Protein AF-A0A969IEX9-F1 (afdb_monomer_lite)

Secondary structure (DSSP, 8-state):
-HHHHHTS---SS---SSSSHHHHHHHHHHSS-GGGSSGGGSS---SSGGGGG-B--TTS--HHHHHHHTT------S---SBSSGGG-HHHHT-

Radius of gyration: 14.8 Å; chains: 1; bounding box: 37×26×37 Å

Sequence (95 aa):
MDKLASQGIKFVNAYSAGPLCTPTRTGFMTGRYPARTPVGLIEPLTGTNKDSTFGLTVEYPSIATLMKTAGYETALIGKWHLGLQPQHSPTKKWF

pLDDT: mean 89.43, std 8.08, range [66.38, 98.38]

Structure (mmCIF, N/CA/C/O backbone):
data_AF-A0A969IEX9-F1
#
_entry.id   AF-A0A969IEX9-F1
#
loop_
_atom_site.group_PDB
_atom_site.id
_atom_site.type_symbol
_atom_site.label_atom_id
_atom_site.label_alt_id
_atom_site.label_comp_id
_atom_site.label_asym_id
_atom_site.lab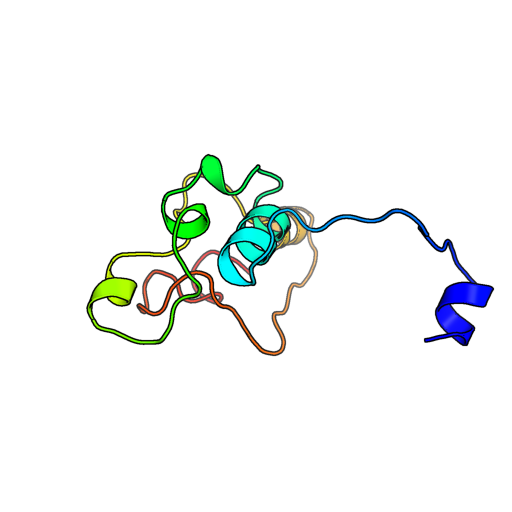el_entity_id
_atom_site.label_seq_id
_atom_site.pdbx_PDB_ins_code
_atom_site.Cartn_x
_atom_site.Cartn_y
_atom_site.Cartn_z
_atom_site.occupancy
_atom_site.B_iso_or_equiv
_atom_site.auth_seq_id
_atom_site.auth_comp_id
_atom_site.auth_asym_id
_atom_site.auth_atom_id
_atom_site.pdbx_PDB_model_num
ATOM 1 N N . MET A 1 1 ? -6.866 13.048 13.211 1.00 93.69 1 MET A N 1
ATOM 2 C CA . MET A 1 1 ? -6.647 11.600 13.409 1.00 93.69 1 MET A CA 1
ATOM 3 C C . MET A 1 1 ? -7.452 11.088 14.601 1.00 93.69 1 MET A C 1
ATOM 5 O O . MET A 1 1 ? -8.172 10.114 14.444 1.00 93.69 1 MET A O 1
ATOM 9 N N . ASP A 1 2 ? -7.446 11.791 15.736 1.00 97.00 2 ASP A N 1
ATOM 10 C CA . ASP A 1 2 ? -8.153 11.359 16.958 1.00 97.00 2 ASP A CA 1
ATOM 11 C C . ASP A 1 2 ? -9.666 11.184 16.792 1.00 97.00 2 ASP A C 1
ATOM 13 O O . ASP A 1 2 ? -10.208 10.177 17.231 1.00 97.00 2 ASP A O 1
ATOM 17 N N . LYS A 1 3 ? -10.340 12.091 16.069 1.00 98.12 3 LYS A N 1
ATOM 18 C CA . LYS A 1 3 ? -11.772 11.950 15.747 1.00 98.12 3 LYS A CA 1
ATOM 19 C C . LYS A 1 3 ? -12.090 10.660 14.974 1.00 98.12 3 LYS A C 1
ATOM 21 O O . LYS A 1 3 ? -13.119 10.044 15.215 1.00 98.12 3 LYS A O 1
ATOM 26 N N . LEU A 1 4 ? -11.211 10.242 14.057 1.00 97.56 4 LEU A N 1
ATOM 27 C CA . LEU A 1 4 ? -11.383 8.986 13.318 1.00 97.56 4 LEU A CA 1
ATOM 28 C C . LEU A 1 4 ? -11.185 7.785 14.252 1.00 97.56 4 LEU A C 1
ATOM 30 O O . LEU A 1 4 ? -11.961 6.837 14.205 1.00 97.56 4 LEU A O 1
ATOM 34 N N . ALA A 1 5 ? -10.185 7.849 15.137 1.00 97.44 5 ALA A N 1
ATOM 35 C CA . ALA A 1 5 ? -9.932 6.801 16.121 1.00 97.44 5 ALA A CA 1
ATOM 36 C C . ALA A 1 5 ? -11.070 6.664 17.149 1.00 97.44 5 ALA A C 1
ATOM 38 O O . ALA A 1 5 ? -11.392 5.546 17.538 1.00 97.44 5 ALA A O 1
ATOM 39 N N . SER A 1 6 ? -11.700 7.769 17.566 1.00 97.94 6 SER A N 1
ATOM 40 C CA . SER A 1 6 ? -12.814 7.750 18.526 1.00 97.94 6 SER A CA 1
ATOM 41 C C . SER A 1 6 ? -14.134 7.254 17.928 1.00 97.94 6 SER A C 1
ATOM 43 O O . SER A 1 6 ? -15.048 6.923 18.672 1.00 97.94 6 SER A O 1
ATOM 45 N N . GLN A 1 7 ? -14.256 7.246 16.598 1.00 98.38 7 GLN A N 1
ATOM 46 C CA . GLN A 1 7 ? -15.456 6.819 15.866 1.00 98.38 7 GLN A CA 1
ATOM 47 C C . GLN A 1 7 ? -15.275 5.464 15.162 1.00 98.38 7 GLN A C 1
ATOM 49 O O . GLN A 1 7 ? -16.158 5.037 14.424 1.00 98.38 7 GLN A O 1
ATOM 54 N N . GLY A 1 8 ? -14.137 4.794 15.361 1.00 96.81 8 GLY A N 1
ATOM 55 C CA . GLY A 1 8 ? -13.789 3.556 14.671 1.00 96.81 8 GLY A CA 1
ATOM 56 C C . GLY A 1 8 ? -13.047 2.572 15.568 1.00 96.81 8 GLY A C 1
ATOM 57 O O . GLY A 1 8 ? -13.232 2.538 16.782 1.00 96.81 8 GLY A O 1
ATOM 58 N N . ILE A 1 9 ? -12.194 1.755 14.951 1.00 97.44 9 ILE A N 1
ATOM 59 C CA . ILE A 1 9 ? -11.387 0.745 15.640 1.00 97.44 9 ILE A CA 1
ATOM 60 C C . ILE A 1 9 ? -9.913 1.138 15.549 1.00 97.44 9 ILE A C 1
ATOM 62 O O . ILE A 1 9 ? -9.398 1.416 14.466 1.00 97.44 9 ILE A O 1
ATOM 66 N N . LYS A 1 10 ? -9.219 1.123 16.692 1.00 97.12 10 LYS A N 1
ATOM 67 C CA . LYS A 1 10 ? -7.774 1.356 16.780 1.00 97.12 10 LYS A CA 1
ATOM 68 C C . LYS A 1 10 ? -7.044 0.044 17.048 1.00 97.12 10 LYS A C 1
ATOM 70 O O . LYS A 1 10 ? -7.199 -0.547 18.113 1.00 97.12 10 LYS A O 1
ATOM 75 N N . PHE A 1 11 ? -6.179 -0.354 16.123 1.00 97.69 11 PHE A N 1
ATOM 76 C CA . PHE A 1 11 ? -5.234 -1.446 16.338 1.00 97.69 11 PHE A CA 1
ATOM 77 C C . PHE A 1 11 ? -3.964 -0.888 16.981 1.00 97.69 11 PHE A C 1
ATOM 79 O O . PHE A 1 11 ? -3.237 -0.121 16.359 1.00 97.69 11 PHE A O 1
ATOM 86 N N . VAL A 1 12 ? -3.708 -1.253 18.239 1.00 97.12 12 VAL A N 1
ATOM 87 C CA . VAL A 1 12 ? -2.484 -0.848 18.960 1.00 97.12 12 VAL A CA 1
ATOM 88 C C . VAL A 1 12 ? -1.274 -1.710 18.597 1.00 97.12 12 VAL A C 1
ATOM 90 O O . VAL A 1 12 ? -0.142 -1.275 18.762 1.00 97.12 12 VAL A O 1
ATOM 93 N N . ASN A 1 13 ? -1.526 -2.898 18.044 1.00 98.00 13 ASN A N 1
ATOM 94 C CA . ASN A 1 13 ? -0.520 -3.803 17.503 1.00 98.00 13 ASN A CA 1
ATOM 95 C C . ASN A 1 13 ? -0.800 -3.993 16.007 1.00 98.00 13 ASN A C 1
ATOM 97 O O . ASN A 1 13 ? -1.575 -4.868 15.622 1.00 98.00 13 ASN A O 1
ATOM 101 N N . ALA A 1 14 ? -0.214 -3.136 15.172 1.00 96.94 14 ALA A N 1
ATOM 102 C CA . ALA A 1 14 ? -0.335 -3.188 13.718 1.00 96.94 14 ALA A CA 1
ATOM 103 C C . ALA A 1 14 ? 1.060 -3.110 13.089 1.00 96.94 14 ALA A C 1
ATOM 105 O O . ALA A 1 14 ? 1.830 -2.201 13.394 1.00 96.94 14 ALA A O 1
ATOM 106 N N . TYR A 1 15 ? 1.379 -4.063 12.217 1.00 97.19 15 TYR A N 1
ATOM 107 C CA . TYR A 1 15 ? 2.716 -4.228 11.648 1.00 97.19 15 TYR A CA 1
ATOM 108 C C . TYR A 1 15 ? 2.680 -4.043 10.133 1.00 97.19 15 TYR A C 1
ATOM 110 O O . TYR A 1 15 ? 1.768 -4.522 9.457 1.00 97.19 15 TYR A O 1
ATOM 118 N N . SER A 1 16 ? 3.683 -3.356 9.588 1.00 96.69 16 SER A N 1
ATOM 119 C CA . SER A 1 16 ? 3.906 -3.297 8.145 1.00 96.69 16 SER A CA 1
ATOM 120 C C . SER A 1 16 ? 4.449 -4.627 7.620 1.00 96.69 16 SER A C 1
ATOM 122 O O . SER A 1 16 ? 5.032 -5.422 8.354 1.00 96.69 16 SER A O 1
ATOM 124 N N . ALA A 1 17 ? 4.306 -4.860 6.313 1.00 95.00 17 ALA A N 1
ATOM 125 C CA . ALA A 1 17 ? 4.825 -6.071 5.676 1.00 95.00 17 ALA A CA 1
ATOM 126 C C . ALA A 1 17 ? 6.369 -6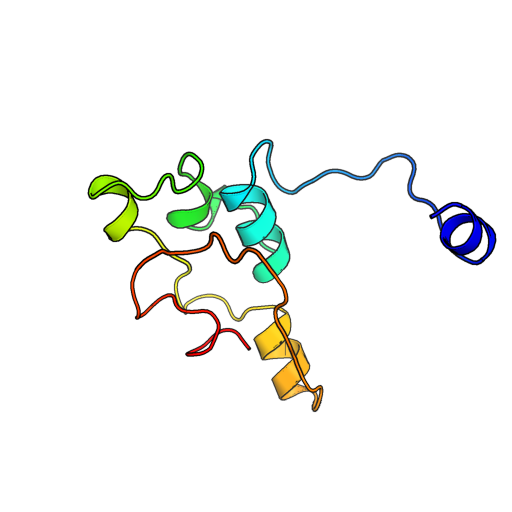.131 5.627 1.00 95.00 17 ALA A C 1
ATOM 128 O O . ALA A 1 17 ? 6.930 -7.188 5.347 1.00 95.00 17 ALA A O 1
ATOM 129 N N . GLY A 1 18 ? 7.059 -5.014 5.877 1.00 92.25 18 GLY A N 1
ATOM 130 C CA . GLY A 1 18 ? 8.514 -4.952 5.994 1.00 92.25 18 GLY A CA 1
ATOM 131 C C . GLY A 1 18 ? 8.995 -3.654 6.657 1.00 92.25 18 GLY A C 1
ATOM 132 O O . GLY A 1 18 ? 8.192 -2.748 6.890 1.00 92.25 18 GLY A O 1
ATOM 133 N N . PRO A 1 19 ? 10.302 -3.531 6.944 1.00 91.81 19 PRO A N 1
ATOM 134 C CA . PRO A 1 19 ? 10.867 -2.363 7.628 1.00 91.81 19 PRO A CA 1
ATOM 135 C C . PRO A 1 19 ? 11.055 -1.141 6.711 1.00 91.81 19 PRO A C 1
ATOM 137 O O . PRO A 1 19 ? 11.415 -0.067 7.179 1.00 91.81 19 PRO A O 1
ATOM 140 N N . LEU A 1 20 ? 10.824 -1.293 5.401 1.00 92.44 20 LEU A N 1
ATOM 141 C CA . LEU A 1 20 ? 11.105 -0.280 4.382 1.00 92.44 20 LEU A CA 1
ATOM 142 C C . LEU A 1 20 ? 9.895 -0.040 3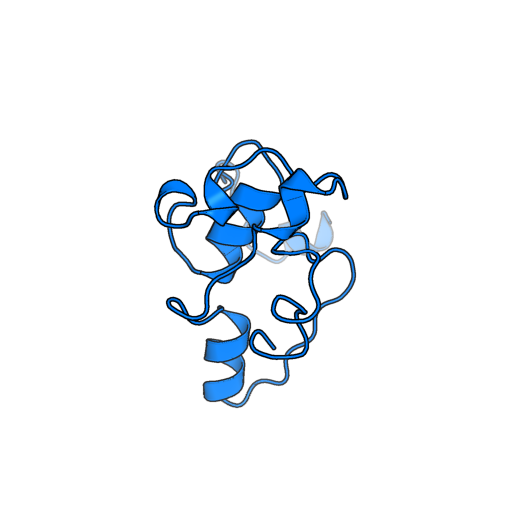.469 1.00 92.44 20 LEU A C 1
ATOM 144 O O . LEU A 1 20 ? 8.941 -0.823 3.416 1.00 92.44 20 LEU A O 1
ATOM 148 N N . CYS A 1 21 ? 9.919 1.074 2.739 1.00 91.88 21 CYS A N 1
ATOM 149 C CA . CYS A 1 21 ? 8.766 1.554 1.976 1.00 91.88 21 CYS A CA 1
ATOM 150 C C . CYS A 1 21 ? 8.405 0.667 0.773 1.00 91.88 21 CYS A C 1
ATOM 152 O O . CYS A 1 21 ? 7.243 0.278 0.664 1.00 91.88 21 CYS A O 1
ATOM 154 N N . THR A 1 22 ? 9.355 0.318 -0.101 1.00 92.88 22 THR A N 1
ATOM 155 C CA . THR A 1 22 ? 9.115 -0.587 -1.243 1.00 92.88 22 THR A CA 1
ATOM 156 C C . THR A 1 22 ? 8.581 -1.962 -0.812 1.00 92.88 22 THR A C 1
ATOM 158 O O . THR A 1 22 ? 7.521 -2.347 -1.319 1.00 92.88 22 THR A O 1
ATOM 161 N N . PRO A 1 23 ? 9.187 -2.688 0.154 1.00 93.38 23 PRO A N 1
ATOM 162 C CA . PRO A 1 23 ? 8.624 -3.960 0.608 1.00 93.38 23 PRO A CA 1
ATOM 163 C C . PRO A 1 23 ? 7.241 -3.792 1.244 1.00 93.38 23 PRO A C 1
ATOM 165 O O . PRO A 1 23 ? 6.324 -4.537 0.906 1.00 93.38 23 PRO A O 1
ATOM 168 N N . THR A 1 24 ? 7.031 -2.770 2.080 1.00 95.06 24 THR A N 1
ATOM 169 C CA . THR A 1 24 ? 5.712 -2.517 2.690 1.00 95.06 24 THR A CA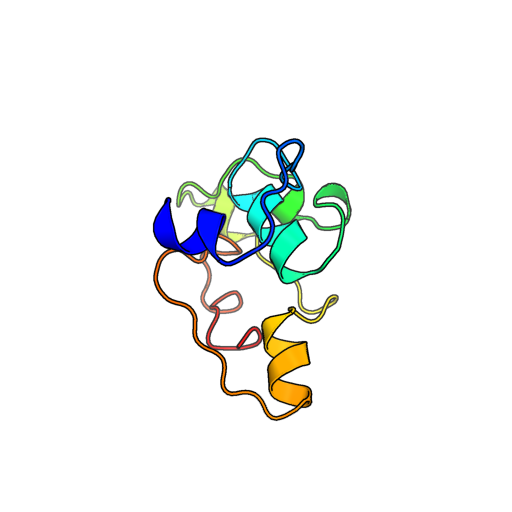 1
ATOM 170 C C . THR A 1 24 ? 4.626 -2.290 1.641 1.00 95.06 24 THR A C 1
ATOM 172 O O . THR A 1 24 ? 3.552 -2.886 1.717 1.00 95.06 24 THR A O 1
ATOM 175 N N . ARG A 1 25 ? 4.905 -1.462 0.630 1.00 94.56 25 ARG A N 1
ATOM 176 C CA . ARG A 1 25 ? 3.963 -1.166 -0.460 1.00 94.56 25 ARG A CA 1
ATOM 177 C C . ARG A 1 25 ? 3.703 -2.385 -1.332 1.00 94.56 25 ARG A C 1
ATOM 179 O O . ARG A 1 25 ? 2.570 -2.592 -1.747 1.00 94.56 25 ARG A O 1
ATOM 186 N N . THR A 1 26 ? 4.723 -3.206 -1.561 1.00 93.88 26 THR A N 1
ATOM 187 C CA . THR A 1 26 ? 4.590 -4.460 -2.308 1.00 93.88 26 THR A CA 1
ATOM 188 C C . THR A 1 26 ? 3.624 -5.393 -1.591 1.00 93.88 26 THR A C 1
ATOM 190 O O . THR A 1 26 ? 2.689 -5.905 -2.208 1.00 93.88 26 THR A O 1
ATOM 193 N N . GLY A 1 27 ? 3.801 -5.557 -0.276 1.00 94.62 27 GLY A N 1
ATOM 194 C CA . GLY A 1 27 ? 2.918 -6.402 0.518 1.00 94.62 27 GLY A CA 1
ATOM 195 C C . GLY A 1 27 ? 1.493 -5.866 0.599 1.00 94.62 27 GLY A C 1
ATOM 196 O O . GLY A 1 27 ? 0.551 -6.631 0.419 1.00 94.62 27 GLY A O 1
ATOM 197 N N . PHE A 1 28 ? 1.324 -4.552 0.758 1.00 95.44 28 PHE A N 1
ATOM 198 C CA . PHE A 1 28 ? 0.003 -3.921 0.736 1.00 95.44 28 PHE A CA 1
ATOM 199 C C . PHE A 1 28 ? -0.710 -4.097 -0.612 1.00 95.44 28 PHE A C 1
ATOM 201 O O . PHE A 1 28 ? -1.871 -4.491 -0.645 1.00 95.44 28 PHE A O 1
ATOM 208 N N . MET A 1 29 ? -0.017 -3.843 -1.727 1.00 94.38 29 MET A N 1
ATOM 209 C CA . MET A 1 29 ? -0.641 -3.900 -3.049 1.00 94.38 29 MET A CA 1
ATOM 210 C C . MET A 1 29 ? -0.992 -5.322 -3.473 1.00 94.38 29 MET A C 1
ATOM 212 O O . MET A 1 29 ? -1.978 -5.489 -4.175 1.00 94.38 29 MET A O 1
ATOM 216 N N . THR A 1 30 ? -0.220 -6.332 -3.070 1.00 93.75 30 THR A N 1
ATOM 217 C CA . THR A 1 30 ? -0.400 -7.721 -3.540 1.00 93.75 30 THR A CA 1
ATOM 218 C C . THR A 1 30 ? -1.056 -8.652 -2.522 1.00 93.75 30 THR A C 1
ATOM 220 O O . THR A 1 30 ? -1.438 -9.768 -2.874 1.00 93.75 30 THR A O 1
ATOM 223 N N . GLY A 1 31 ? -1.127 -8.256 -1.247 1.00 94.44 31 GLY A N 1
ATOM 224 C CA . GLY A 1 31 ? -1.519 -9.146 -0.150 1.00 94.44 31 GLY A CA 1
ATOM 225 C C . GLY A 1 31 ? -0.518 -10.279 0.120 1.00 94.44 31 GLY A C 1
ATOM 226 O O . GLY A 1 31 ? -0.879 -11.289 0.724 1.00 94.44 31 GLY A O 1
ATOM 227 N N . ARG A 1 32 ? 0.732 -10.166 -0.352 1.00 93.38 32 ARG A N 1
ATOM 228 C CA . ARG A 1 32 ? 1.780 -11.191 -0.201 1.00 93.38 32 ARG A CA 1
ATOM 229 C C . ARG A 1 32 ? 2.928 -10.694 0.668 1.00 93.38 32 ARG A C 1
ATOM 231 O O . ARG A 1 32 ? 3.211 -9.504 0.732 1.00 93.38 32 ARG A O 1
ATOM 238 N N . TYR A 1 33 ? 3.656 -11.618 1.294 1.00 94.62 33 TYR A N 1
ATOM 239 C CA . TYR A 1 33 ? 4.933 -11.262 1.912 1.00 94.62 33 TYR A CA 1
ATOM 240 C C . TYR A 1 33 ? 5.897 -10.706 0.854 1.00 94.62 33 TYR A C 1
ATOM 242 O O . TYR A 1 33 ? 6.010 -11.321 -0.211 1.00 94.62 33 TYR A O 1
ATOM 250 N N . PRO A 1 34 ? 6.628 -9.607 1.131 1.00 93.31 34 PRO A N 1
ATOM 251 C CA . PRO A 1 34 ? 7.474 -8.954 0.128 1.00 93.31 34 PRO A CA 1
ATOM 252 C C . PRO A 1 34 ? 8.515 -9.896 -0.483 1.00 93.31 34 PRO A C 1
ATOM 254 O O . PRO A 1 34 ? 8.760 -9.844 -1.686 1.00 93.31 34 PRO A O 1
ATOM 257 N N . ALA A 1 35 ? 9.022 -10.837 0.323 1.00 92.69 35 ALA A N 1
ATOM 258 C CA . ALA A 1 35 ? 9.973 -11.868 -0.084 1.00 92.69 35 ALA A CA 1
ATOM 259 C C . ALA A 1 35 ? 9.483 -12.800 -1.210 1.00 92.69 35 ALA A C 1
ATOM 261 O O . ALA A 1 35 ? 10.274 -13.552 -1.768 1.00 92.69 35 ALA A O 1
ATOM 262 N N . ARG A 1 36 ? 8.192 -12.762 -1.562 1.00 91.38 36 ARG A N 1
ATOM 263 C CA . ARG A 1 36 ? 7.623 -13.517 -2.690 1.00 91.38 36 ARG A CA 1
ATOM 264 C C . ARG A 1 36 ? 7.758 -12.805 -4.036 1.00 91.38 36 ARG A C 1
ATOM 266 O O . ARG A 1 36 ? 7.311 -13.342 -5.040 1.00 91.38 36 ARG A O 1
ATOM 273 N N . THR A 1 37 ? 8.330 -11.604 -4.070 1.00 88.62 37 THR A N 1
ATOM 274 C CA . THR A 1 37 ? 8.477 -10.821 -5.302 1.00 88.62 37 THR A CA 1
ATOM 275 C C . THR A 1 37 ? 9.892 -10.246 -5.409 1.00 88.62 37 THR A C 1
ATOM 277 O O . THR A 1 37 ? 10.459 -9.858 -4.385 1.00 88.62 37 THR A O 1
ATOM 280 N N . PRO A 1 38 ? 10.456 -10.100 -6.622 1.00 89.19 38 PRO A N 1
ATOM 281 C CA . PRO A 1 38 ? 11.773 -9.484 -6.794 1.00 89.19 38 PRO A CA 1
ATOM 282 C C . PRO A 1 38 ? 11.848 -8.046 -6.258 1.00 89.19 38 PRO A C 1
ATOM 284 O O . PRO A 1 38 ? 12.815 -7.679 -5.598 1.00 89.19 38 PRO A O 1
ATOM 287 N N . VAL A 1 39 ? 10.807 -7.236 -6.487 1.00 88.94 39 VAL A N 1
ATOM 288 C CA . VAL A 1 39 ? 10.752 -5.838 -6.018 1.00 88.94 39 VAL A CA 1
ATOM 289 C C . VAL A 1 39 ? 10.601 -5.726 -4.496 1.00 88.94 39 VAL A C 1
ATOM 291 O O . VAL A 1 39 ? 11.003 -4.730 -3.909 1.00 88.94 39 VAL A O 1
ATOM 294 N N . GLY A 1 40 ? 10.054 -6.742 -3.828 1.00 90.06 40 GLY A N 1
ATOM 295 C CA . GLY A 1 40 ? 9.923 -6.753 -2.373 1.00 90.06 40 GLY A CA 1
ATOM 296 C C . GLY A 1 40 ? 11.208 -7.119 -1.621 1.00 90.06 40 GLY A C 1
ATOM 297 O O . GLY A 1 40 ? 11.218 -7.015 -0.398 1.00 90.06 40 GLY A O 1
ATOM 298 N N . LEU A 1 41 ? 12.269 -7.540 -2.320 1.00 87.88 41 LEU A N 1
ATOM 299 C CA . LEU A 1 41 ? 13.557 -7.941 -1.731 1.00 87.88 41 LEU A CA 1
ATOM 300 C C . LEU A 1 41 ? 14.634 -6.852 -1.778 1.00 87.88 41 LEU A C 1
ATOM 302 O O . LEU A 1 41 ? 15.725 -7.046 -1.248 1.00 87.88 41 LEU A O 1
ATOM 306 N N . ILE A 1 42 ? 14.359 -5.731 -2.435 1.00 82.81 42 ILE A N 1
ATOM 307 C CA . ILE A 1 42 ? 15.343 -4.671 -2.635 1.00 82.81 42 ILE A CA 1
ATOM 308 C C . ILE A 1 42 ? 15.201 -3.560 -1.597 1.00 82.81 42 ILE A C 1
ATOM 310 O O . ILE A 1 42 ? 14.114 -3.289 -1.075 1.00 82.81 42 ILE A O 1
ATOM 314 N N . GLU A 1 43 ? 16.319 -2.872 -1.362 1.00 78.00 43 GLU A N 1
ATOM 315 C CA . GLU A 1 43 ? 16.308 -1.549 -0.746 1.00 78.00 43 GLU A CA 1
ATOM 316 C C . GLU A 1 43 ? 15.344 -0.619 -1.509 1.00 78.00 43 GLU A C 1
ATOM 318 O O . GLU A 1 43 ? 15.104 -0.816 -2.706 1.00 78.00 43 GLU A O 1
ATOM 323 N N . PRO A 1 44 ? 14.759 0.389 -0.837 1.00 76.81 44 PRO A N 1
ATOM 324 C CA . PRO A 1 44 ? 13.891 1.371 -1.458 1.00 76.81 44 PRO A CA 1
ATOM 325 C C . PRO A 1 44 ? 14.444 1.863 -2.786 1.00 76.81 44 PRO A C 1
ATOM 327 O O . PRO A 1 44 ? 15.570 2.345 -2.829 1.00 76.81 44 PRO A O 1
ATOM 330 N N . LEU A 1 45 ? 13.635 1.808 -3.848 1.00 79.75 45 LEU A N 1
ATOM 331 C CA . LEU A 1 45 ? 14.062 2.305 -5.158 1.00 79.75 45 LEU A CA 1
ATOM 332 C C . LEU A 1 45 ? 14.506 3.769 -5.007 1.00 79.75 45 LEU A C 1
ATOM 334 O O . LEU A 1 45 ? 13.704 4.631 -4.630 1.00 79.75 45 LEU A O 1
ATOM 338 N N . THR A 1 46 ? 15.779 4.036 -5.261 1.00 79.31 46 THR A N 1
ATOM 339 C CA . THR A 1 46 ? 16.418 5.344 -5.050 1.00 79.31 46 THR A CA 1
ATOM 340 C C . THR A 1 46 ? 16.461 6.196 -6.314 1.00 79.31 46 THR A C 1
ATOM 342 O O . THR A 1 46 ? 16.776 7.379 -6.238 1.00 79.31 46 THR A O 1
ATOM 345 N N . GLY A 1 47 ? 16.102 5.629 -7.468 1.00 71.25 47 GLY A N 1
ATOM 346 C CA . GLY A 1 47 ? 16.176 6.331 -8.752 1.00 71.25 47 GLY A CA 1
ATOM 347 C C . GLY A 1 47 ? 17.454 6.043 -9.533 1.00 71.25 47 GLY A C 1
ATOM 348 O O . GLY A 1 47 ? 17.714 6.708 -10.530 1.00 71.25 47 GLY A O 1
ATOM 349 N N . THR A 1 48 ? 18.264 5.078 -9.094 1.00 72.56 48 THR A N 1
ATOM 350 C CA . THR A 1 48 ? 19.523 4.731 -9.765 1.00 72.56 48 THR A CA 1
ATOM 351 C C . THR A 1 48 ? 19.289 3.787 -10.945 1.00 72.56 48 THR A C 1
ATOM 353 O O . THR A 1 48 ? 18.269 3.105 -11.029 1.00 72.56 48 THR A O 1
ATOM 356 N N . ASN A 1 49 ? 20.268 3.666 -11.848 1.00 66.38 49 ASN A N 1
ATOM 357 C CA . ASN A 1 49 ? 20.185 2.721 -12.969 1.00 66.38 49 ASN A CA 1
ATOM 358 C C . ASN A 1 49 ? 20.004 1.261 -12.509 1.00 66.38 49 ASN A C 1
ATOM 360 O O . ASN A 1 49 ? 19.362 0.484 -13.210 1.00 66.38 49 ASN A O 1
ATOM 364 N N . LYS A 1 50 ? 20.489 0.892 -11.314 1.00 68.62 50 LYS A N 1
ATOM 365 C CA . LYS A 1 50 ? 20.278 -0.439 -10.719 1.00 68.62 50 LYS A CA 1
ATOM 366 C C . LYS A 1 50 ? 18.807 -0.702 -10.370 1.00 68.62 50 LYS A C 1
ATOM 368 O O . LYS A 1 50 ? 18.360 -1.840 -10.418 1.00 68.62 50 LYS A O 1
ATOM 373 N N . ASP A 1 51 ? 18.049 0.349 -10.070 1.00 72.25 51 ASP A N 1
ATOM 374 C CA . ASP A 1 51 ? 16.633 0.269 -9.703 1.00 72.25 51 ASP A CA 1
ATOM 375 C C . ASP A 1 51 ? 15.724 0.080 -10.928 1.00 72.25 51 ASP A C 1
ATOM 377 O O . ASP A 1 51 ? 14.571 -0.328 -10.798 1.00 72.25 51 ASP A O 1
ATOM 381 N N . SER A 1 52 ? 16.237 0.365 -12.132 1.00 69.56 52 SER A N 1
ATOM 382 C CA . SER A 1 52 ? 15.467 0.329 -13.381 1.00 69.56 52 SER A CA 1
ATOM 383 C C . SER A 1 52 ? 14.953 -1.065 -13.754 1.00 69.56 52 SER A C 1
ATOM 385 O O . SER A 1 52 ? 13.949 -1.175 -14.456 1.00 69.56 52 SER A O 1
ATOM 387 N N . THR A 1 53 ? 15.602 -2.123 -13.263 1.00 78.12 53 THR A N 1
ATOM 388 C CA . THR A 1 53 ? 15.230 -3.517 -13.541 1.00 78.12 53 THR A CA 1
ATOM 389 C C . THR A 1 53 ? 14.164 -4.053 -12.589 1.00 78.12 53 THR A C 1
ATOM 391 O O . THR A 1 53 ? 13.653 -5.150 -12.808 1.00 78.12 53 THR A O 1
ATOM 394 N N . PHE A 1 54 ? 13.829 -3.312 -11.528 1.00 83.56 54 PHE A N 1
ATOM 395 C CA . PHE A 1 54 ? 12.910 -3.762 -10.491 1.00 83.56 54 PHE A CA 1
ATOM 396 C C . PHE A 1 54 ? 11.574 -3.023 -10.557 1.00 83.56 54 PHE A C 1
ATOM 398 O O . PHE A 1 54 ? 11.491 -1.801 -10.699 1.00 83.56 54 PHE A O 1
ATOM 405 N N . GLY A 1 55 ? 10.501 -3.784 -10.390 1.00 87.94 55 GLY A N 1
ATOM 406 C CA . GLY A 1 55 ? 9.149 -3.264 -10.321 1.00 87.94 55 GLY A CA 1
ATOM 407 C C . GLY A 1 55 ? 8.152 -4.377 -10.058 1.00 87.94 55 GLY A C 1
ATOM 408 O O . GLY A 1 55 ? 8.490 -5.562 -10.118 1.00 87.94 55 GLY A O 1
ATOM 409 N N . LEU A 1 56 ? 6.919 -3.995 -9.745 1.00 88.44 56 LEU A N 1
ATOM 410 C CA . LEU A 1 56 ? 5.850 -4.959 -9.545 1.00 88.44 56 LEU A CA 1
ATOM 411 C C . LEU A 1 56 ? 5.599 -5.732 -10.848 1.00 88.44 56 LEU A C 1
ATOM 413 O O . LEU A 1 56 ? 5.528 -5.137 -11.931 1.00 88.44 56 LEU A O 1
ATOM 417 N N . THR A 1 57 ? 5.507 -7.057 -10.740 1.00 80.06 57 THR A N 1
ATOM 418 C CA . THR A 1 57 ? 5.273 -7.978 -11.858 1.00 80.06 57 THR A CA 1
ATOM 419 C C . THR A 1 57 ? 3.803 -8.375 -11.910 1.00 80.06 57 THR A C 1
ATOM 421 O O . THR A 1 57 ? 3.156 -8.537 -10.880 1.00 80.06 57 THR A O 1
ATOM 424 N N . VAL A 1 58 ? 3.262 -8.539 -13.122 1.00 72.62 58 VAL A N 1
ATOM 425 C CA . VAL A 1 58 ? 1.826 -8.806 -13.380 1.00 72.62 58 VAL A CA 1
ATOM 426 C C . VAL A 1 58 ? 1.330 -10.171 -12.904 1.00 72.62 58 VAL A C 1
ATOM 428 O O . VAL A 1 58 ? 0.167 -10.499 -13.097 1.00 72.62 58 VAL A O 1
ATOM 431 N N . GLU A 1 59 ? 2.210 -10.969 -12.308 1.00 83.00 59 GLU A N 1
ATOM 432 C CA . GLU A 1 59 ? 1.885 -12.280 -11.753 1.00 83.00 59 GLU A CA 1
ATOM 433 C C . GLU A 1 59 ? 0.831 -12.184 -10.641 1.00 83.00 59 GLU A C 1
ATOM 435 O O . GLU A 1 59 ? -0.008 -13.071 -10.504 1.00 83.00 59 GLU A O 1
ATOM 440 N N . TYR A 1 60 ? 0.834 -11.083 -9.883 1.00 81.69 60 TYR A N 1
ATOM 441 C CA . TYR A 1 60 ? -0.117 -10.847 -8.803 1.00 81.69 60 TYR A CA 1
ATOM 442 C C . TYR A 1 60 ? -0.988 -9.628 -9.124 1.00 81.69 60 TYR A C 1
ATOM 444 O O . TYR A 1 60 ? -0.437 -8.545 -9.338 1.00 81.69 60 TYR A O 1
ATOM 452 N N . PRO A 1 61 ? -2.331 -9.755 -9.138 1.00 88.81 61 PRO A N 1
ATOM 453 C CA . PRO A 1 61 ? -3.194 -8.588 -9.263 1.00 88.81 61 PRO A CA 1
ATOM 454 C C . PRO A 1 61 ? -2.996 -7.675 -8.051 1.00 88.81 61 PRO A C 1
ATOM 456 O O . PRO A 1 61 ? -2.789 -8.153 -6.931 1.00 88.81 61 PRO A O 1
ATOM 459 N N . SER A 1 62 ? -3.068 -6.360 -8.261 1.00 92.25 62 SER A N 1
ATOM 460 C CA . SER A 1 62 ? -3.074 -5.436 -7.133 1.00 92.25 62 SER A CA 1
ATOM 461 C C . SER A 1 62 ? -4.453 -5.405 -6.468 1.00 92.25 62 SER A C 1
ATOM 463 O O . SER A 1 62 ? -5.468 -5.689 -7.108 1.00 92.25 62 SER A O 1
ATOM 465 N N . ILE A 1 63 ? -4.518 -4.970 -5.209 1.00 94.69 63 ILE A N 1
ATOM 466 C CA . ILE A 1 63 ? -5.788 -4.685 -4.534 1.00 94.69 63 ILE A CA 1
ATOM 467 C C . ILE A 1 63 ? -6.651 -3.704 -5.339 1.00 94.69 63 ILE A C 1
ATOM 469 O O . ILE A 1 63 ? -7.858 -3.889 -5.420 1.00 94.69 63 ILE A O 1
ATOM 473 N N . ALA A 1 64 ? -6.048 -2.715 -6.004 1.00 94.38 64 ALA A N 1
ATOM 474 C CA . ALA A 1 64 ? -6.781 -1.782 -6.852 1.00 94.38 64 ALA A CA 1
ATOM 475 C C . ALA A 1 64 ? -7.333 -2.461 -8.120 1.00 94.38 64 ALA A C 1
ATOM 477 O O . ALA A 1 64 ? -8.501 -2.260 -8.441 1.00 94.38 64 ALA A O 1
ATOM 478 N N . THR A 1 65 ? -6.581 -3.350 -8.779 1.00 92.81 65 THR A N 1
ATOM 479 C CA . THR A 1 65 ? -7.099 -4.162 -9.897 1.00 92.81 65 THR A CA 1
ATOM 480 C C . THR A 1 65 ? -8.279 -5.039 -9.459 1.00 92.81 65 THR A C 1
ATOM 482 O O . THR A 1 65 ? -9.273 -5.152 -10.183 1.00 92.81 65 THR A O 1
ATOM 485 N N . LEU A 1 66 ? -8.198 -5.639 -8.266 1.00 94.19 66 LEU A N 1
ATOM 486 C CA . LEU A 1 66 ? -9.283 -6.450 -7.703 1.00 94.19 66 LEU A CA 1
ATOM 487 C C . LEU A 1 66 ? -10.533 -5.604 -7.416 1.00 94.19 66 LEU A C 1
ATOM 489 O O . LEU A 1 66 ? -11.631 -5.986 -7.812 1.00 94.19 66 LEU A O 1
ATOM 493 N N . MET A 1 67 ? -10.368 -4.431 -6.799 1.00 95.94 67 MET A N 1
ATOM 494 C CA . MET A 1 67 ? -11.469 -3.499 -6.520 1.00 95.94 67 MET A CA 1
ATOM 495 C C . MET A 1 67 ? -12.113 -2.987 -7.813 1.00 95.94 67 MET A C 1
ATOM 497 O O . MET A 1 67 ? -13.336 -2.973 -7.930 1.00 95.94 67 MET A O 1
ATOM 501 N N . LYS A 1 68 ? -11.310 -2.654 -8.827 1.00 94.62 68 LYS A N 1
ATOM 502 C CA . LYS A 1 68 ? -11.808 -2.247 -10.146 1.00 94.62 68 LYS A CA 1
ATOM 503 C C . LYS A 1 68 ? -12.636 -3.336 -10.817 1.00 94.62 68 LYS A C 1
ATOM 505 O O . LYS A 1 68 ? -13.694 -3.051 -11.369 1.00 94.62 68 LYS A O 1
ATOM 510 N N . THR A 1 69 ? -12.199 -4.591 -10.713 1.00 94.12 69 THR A N 1
ATOM 511 C CA . THR A 1 69 ? -12.963 -5.746 -11.218 1.00 94.12 69 THR A CA 1
ATOM 512 C C . THR A 1 69 ? -14.310 -5.895 -10.501 1.00 94.12 69 THR A C 1
ATOM 514 O O . THR A 1 69 ? -15.279 -6.339 -11.107 1.00 94.12 69 THR A O 1
ATOM 517 N N . ALA A 1 70 ? -14.399 -5.469 -9.239 1.00 97.31 70 ALA A N 1
ATOM 518 C CA . ALA A 1 70 ? -15.642 -5.431 -8.468 1.00 97.31 70 ALA A CA 1
ATOM 519 C C . ALA A 1 70 ? -16.503 -4.170 -8.714 1.00 97.31 70 ALA A C 1
ATOM 521 O O . ALA A 1 70 ? -17.522 -3.999 -8.050 1.00 97.31 70 ALA A O 1
ATOM 522 N N . GLY A 1 71 ? -16.123 -3.294 -9.652 1.00 97.38 71 GLY A N 1
ATOM 523 C CA . GLY A 1 71 ? -16.894 -2.104 -10.031 1.00 97.38 71 GLY A CA 1
ATOM 524 C C . GLY A 1 71 ? -16.517 -0.816 -9.294 1.00 97.38 71 GLY A C 1
ATOM 525 O O . GLY A 1 71 ? -17.232 0.176 -9.412 1.00 97.38 71 GLY A O 1
ATOM 526 N N . TYR A 1 72 ? -15.409 -0.802 -8.547 1.00 97.31 72 TYR A N 1
ATOM 527 C CA . TYR A 1 72 ? -14.924 0.413 -7.889 1.00 97.31 72 TYR A CA 1
ATOM 528 C C . TYR A 1 72 ? -14.087 1.277 -8.835 1.00 97.31 72 TYR A C 1
ATOM 530 O O . TYR A 1 72 ? -13.250 0.77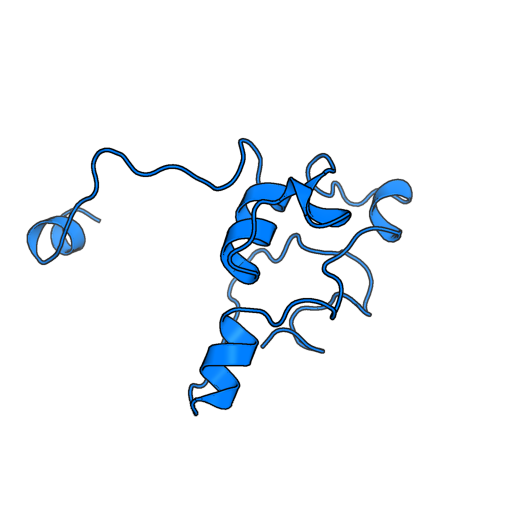9 -9.588 1.00 97.31 72 TYR A O 1
ATOM 538 N N . GLU A 1 73 ? -14.230 2.595 -8.720 1.00 95.94 73 GLU A N 1
ATOM 539 C CA . GLU A 1 73 ? -13.224 3.521 -9.234 1.00 95.94 73 GLU A CA 1
ATOM 540 C C . GLU A 1 73 ? -12.014 3.546 -8.297 1.00 95.94 73 GLU A C 1
ATOM 542 O O . GLU A 1 73 ? -12.150 3.581 -7.071 1.00 95.94 73 GLU A O 1
ATOM 547 N N . THR A 1 74 ? -10.812 3.524 -8.869 1.00 94.94 74 THR A N 1
ATOM 548 C CA . THR A 1 74 ? -9.571 3.468 -8.095 1.00 94.94 74 THR A CA 1
ATOM 549 C C . THR A 1 74 ? -8.619 4.585 -8.487 1.00 94.94 74 THR A C 1
ATOM 551 O O . THR A 1 74 ? -8.403 4.845 -9.667 1.00 94.94 74 THR A O 1
ATOM 554 N N . ALA A 1 75 ? -8.004 5.217 -7.488 1.00 94.38 75 ALA A N 1
ATOM 555 C CA . ALA A 1 75 ? -7.036 6.290 -7.678 1.00 94.38 75 ALA A CA 1
ATOM 556 C C . ALA A 1 75 ? -5.802 6.086 -6.791 1.00 94.38 75 ALA A C 1
ATOM 558 O O . ALA A 1 75 ? -5.896 5.582 -5.670 1.00 94.38 75 ALA A O 1
ATOM 559 N N . LEU A 1 76 ? -4.644 6.528 -7.286 1.00 94.25 76 LEU A N 1
ATOM 560 C CA . LEU A 1 76 ? -3.410 6.649 -6.515 1.00 94.25 76 LEU A CA 1
ATOM 561 C C . LEU A 1 76 ? -3.076 8.129 -6.349 1.00 94.25 76 LEU A C 1
ATOM 563 O O . LEU A 1 76 ? -2.906 8.839 -7.337 1.00 94.25 76 LEU A O 1
ATOM 567 N N . ILE A 1 77 ? -2.912 8.574 -5.105 1.00 95.69 77 ILE A N 1
ATOM 568 C CA . ILE A 1 77 ? -2.489 9.940 -4.789 1.00 95.69 77 ILE A CA 1
ATOM 569 C C . ILE A 1 77 ? -1.148 9.864 -4.056 1.00 95.69 77 ILE A C 1
ATOM 571 O O . ILE A 1 77 ? -1.037 9.256 -2.991 1.00 95.69 77 ILE A O 1
ATOM 575 N N . GLY A 1 78 ? -0.115 10.477 -4.638 1.00 93.94 78 GLY A N 1
ATOM 576 C CA . GLY A 1 78 ? 1.230 10.530 -4.066 1.00 93.94 78 GLY A CA 1
ATOM 577 C C . GLY A 1 78 ? 2.173 9.433 -4.573 1.00 93.94 78 GLY A C 1
ATOM 578 O O . GLY A 1 78 ? 2.244 9.139 -5.764 1.00 93.94 78 GLY A O 1
ATOM 579 N N . LYS A 1 79 ? 2.986 8.875 -3.668 1.00 92.38 79 LYS A N 1
ATOM 580 C CA . LYS A 1 79 ? 4.144 8.037 -4.020 1.00 92.38 79 LYS A CA 1
ATOM 581 C C . LYS A 1 79 ? 3.731 6.619 -4.435 1.00 92.38 79 LYS A C 1
ATOM 583 O O . LYS A 1 79 ? 3.055 5.941 -3.665 1.00 92.38 79 LYS A O 1
ATOM 588 N N . TRP A 1 80 ? 4.235 6.141 -5.578 1.00 90.94 80 TRP A N 1
ATOM 589 C CA . TRP A 1 80 ? 4.062 4.753 -6.038 1.00 90.94 80 TRP A CA 1
ATOM 590 C C . TRP A 1 80 ? 5.084 3.793 -5.415 1.00 90.94 80 TRP A C 1
ATOM 592 O O . TRP A 1 80 ? 4.747 2.995 -4.547 1.00 90.94 80 TRP A O 1
ATOM 602 N N . HIS A 1 81 ? 6.357 3.950 -5.790 1.00 91.12 81 HIS A N 1
ATOM 603 C CA . HIS A 1 81 ? 7.516 3.215 -5.263 1.00 91.12 81 HIS A CA 1
ATOM 604 C C . HIS A 1 81 ? 7.574 1.703 -5.544 1.00 91.12 81 HIS A C 1
ATOM 606 O O . HIS A 1 81 ? 8.264 0.980 -4.826 1.00 91.12 81 HIS A O 1
ATOM 612 N N . LEU A 1 82 ? 6.894 1.242 -6.598 1.00 91.50 82 LEU A N 1
ATOM 613 C CA . LEU A 1 82 ? 6.858 -0.164 -7.032 1.00 91.50 82 LEU A CA 1
ATOM 614 C C . LEU A 1 82 ? 7.343 -0.348 -8.480 1.00 91.50 82 LEU A C 1
ATOM 616 O O . LEU A 1 82 ? 6.848 -1.187 -9.227 1.00 91.50 82 LEU A O 1
ATOM 620 N N . GLY A 1 83 ? 8.323 0.464 -8.866 1.00 89.75 83 GLY A N 1
ATOM 621 C CA . GLY A 1 83 ? 8.963 0.470 -10.177 1.00 89.75 83 GLY A CA 1
ATOM 622 C C . GLY A 1 83 ? 9.075 1.884 -10.737 1.00 89.75 83 GLY A C 1
ATOM 623 O O . GLY A 1 83 ? 8.208 2.726 -10.498 1.00 89.75 83 GLY A O 1
ATOM 624 N N . LEU A 1 84 ? 10.174 2.144 -11.444 1.00 86.62 84 LEU A N 1
ATOM 625 C CA . LEU A 1 84 ? 10.491 3.462 -12.013 1.00 86.62 84 LEU A CA 1
ATOM 626 C C . LEU A 1 84 ? 10.247 3.532 -13.521 1.00 86.62 84 LEU A C 1
ATOM 628 O O . LEU A 1 84 ? 10.029 4.607 -14.068 1.00 86.62 84 LEU A O 1
ATOM 632 N N . GLN A 1 85 ? 10.295 2.384 -14.194 1.00 85.62 85 GLN A N 1
ATOM 633 C CA . GLN A 1 85 ? 10.157 2.322 -15.640 1.00 85.62 85 GLN A CA 1
ATOM 634 C C . GLN A 1 85 ? 8.688 2.398 -16.083 1.00 85.62 85 GLN A C 1
ATOM 636 O O . GLN A 1 85 ? 7.804 1.934 -15.352 1.00 85.62 85 GLN A O 1
ATOM 641 N N . PRO A 1 86 ? 8.400 2.910 -17.297 1.00 85.62 86 PRO A N 1
ATOM 642 C CA . PRO A 1 86 ? 7.033 3.103 -17.787 1.00 85.62 86 PRO A CA 1
ATOM 643 C C . PRO A 1 86 ? 6.151 1.847 -17.752 1.00 85.62 86 PRO A C 1
ATOM 645 O O . PRO A 1 86 ? 4.936 1.956 -17.570 1.00 85.62 86 PRO A O 1
ATOM 648 N N . GLN A 1 87 ? 6.726 0.649 -17.903 1.00 83.56 87 GLN A N 1
ATOM 649 C CA . GLN A 1 87 ? 5.982 -0.613 -17.808 1.00 83.56 87 GLN A CA 1
ATOM 650 C C . GLN A 1 87 ? 5.459 -0.919 -16.397 1.00 83.56 87 GLN A C 1
ATOM 652 O O . GLN A 1 87 ? 4.470 -1.636 -16.264 1.00 83.56 87 GLN A O 1
ATOM 657 N N . HIS A 1 88 ? 6.081 -0.354 -15.360 1.00 86.12 88 HIS A N 1
ATOM 658 C CA . HIS A 1 88 ? 5.661 -0.487 -13.964 1.00 86.12 88 HIS A CA 1
ATOM 659 C C . HIS A 1 88 ? 4.830 0.715 -13.486 1.00 86.12 88 HIS A C 1
ATOM 661 O O . HIS A 1 88 ? 4.516 0.804 -12.298 1.00 86.12 88 HIS A O 1
ATOM 667 N N . SER A 1 89 ? 4.459 1.628 -14.395 1.00 87.69 89 SER A N 1
ATOM 668 C CA . SER A 1 89 ? 3.615 2.783 -14.080 1.00 87.69 89 SER A CA 1
ATOM 669 C C . SER A 1 89 ? 2.271 2.342 -13.478 1.00 87.69 89 SER A C 1
ATOM 671 O O . SER A 1 89 ? 1.632 1.442 -14.038 1.00 87.69 89 SER A O 1
ATOM 673 N N . PRO A 1 90 ? 1.795 2.992 -12.395 1.00 87.19 90 PRO A N 1
ATOM 674 C CA . PRO A 1 90 ? 0.528 2.659 -11.740 1.00 87.19 90 PRO A CA 1
ATOM 675 C C . PRO A 1 90 ? -0.665 2.689 -12.708 1.00 87.19 90 PRO A C 1
ATOM 677 O O . PRO A 1 90 ? -1.537 1.828 -12.635 1.00 87.19 90 PRO A O 1
ATOM 680 N N . THR A 1 91 ? -0.665 3.609 -13.674 1.00 84.69 91 THR A N 1
ATOM 681 C CA . THR A 1 91 ? -1.782 3.812 -14.612 1.00 84.69 91 THR A CA 1
ATOM 682 C C . THR A 1 91 ? -1.886 2.767 -15.719 1.00 84.69 91 THR A C 1
ATOM 684 O O . THR A 1 91 ? -2.866 2.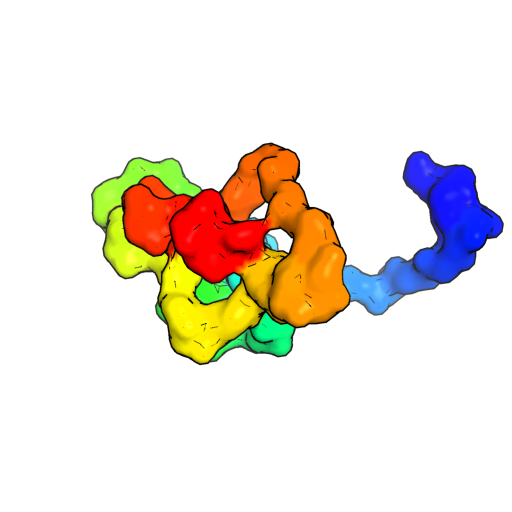769 -16.456 1.00 84.69 91 THR A O 1
ATOM 687 N N . LYS A 1 92 ? -0.893 1.881 -15.885 1.00 75.94 92 LYS A N 1
ATOM 688 C CA . LYS A 1 92 ? -0.940 0.882 -16.961 1.00 75.94 92 LYS A CA 1
ATOM 689 C C . LYS A 1 92 ? -1.694 -0.384 -16.582 1.00 75.94 92 LYS A C 1
ATOM 691 O O . LYS A 1 92 ? -2.435 -0.905 -17.407 1.00 75.94 92 LYS A O 1
ATOM 696 N N . LYS A 1 93 ? -1.426 -0.934 -15.395 1.00 71.69 93 LYS A N 1
ATOM 697 C CA . LYS A 1 93 ? -1.892 -2.284 -15.022 1.00 71.69 93 LYS A CA 1
ATOM 698 C C . LYS A 1 93 ? -2.398 -2.410 -13.586 1.00 71.69 93 LYS A C 1
ATOM 700 O O . LYS A 1 93 ? -2.864 -3.482 -13.215 1.00 71.69 93 LYS A O 1
ATOM 705 N N . TRP A 1 94 ? -2.293 -1.354 -12.780 1.00 76.31 94 TRP A N 1
ATOM 706 C CA . TRP A 1 94 ? -2.413 -1.467 -11.325 1.00 76.31 94 TRP A CA 1
ATOM 707 C C . TRP A 1 94 ? -3.610 -0.732 -10.727 1.00 76.31 94 TRP A C 1
ATOM 709 O O . TRP A 1 94 ? -3.862 -0.946 -9.546 1.00 76.31 94 TRP A O 1
ATOM 719 N N . PHE A 1 95 ? -4.303 0.099 -11.511 1.00 82.00 95 PHE A N 1
ATOM 720 C CA . PHE A 1 95 ? -5.469 0.917 -11.152 1.00 82.00 95 PHE A CA 1
ATOM 721 C C . PHE A 1 95 ? -6.441 1.020 -12.338 1.00 82.00 95 PHE A C 1
ATOM 723 O O . PHE A 1 95 ? -6.122 0.563 -13.461 1.00 82.00 95 PHE A O 1
#

Foldseek 3Di:
DVVDCVVDPDDPDDDFLDPADQLSLLCQFQVDRLVVAPSNPDHQQPPDPVQQVFFDDPPGATPQNVVVVVVDDDDDDDDDRGHDDPVRDCVPGHD